Protein AF-A0A6L4Z8N4-F1 (afdb_monomer_lite)

Structure (mmCIF, N/CA/C/O backbone):
data_AF-A0A6L4Z8N4-F1
#
_entry.id   AF-A0A6L4Z8N4-F1
#
loop_
_atom_site.group_PDB
_atom_site.id
_atom_site.type_symbol
_atom_site.label_atom_id
_atom_site.label_alt_id
_atom_site.label_comp_id
_atom_site.label_asym_id
_atom_site.label_entity_id
_atom_site.label_seq_id
_atom_site.pdbx_PDB_ins_code
_atom_site.Cartn_x
_atom_site.Cartn_y
_atom_site.Cartn_z
_atom_site.occupancy
_atom_site.B_iso_or_equiv
_atom_site.auth_seq_id
_atom_site.auth_comp_id
_atom_site.auth_asym_id
_atom_site.auth_atom_id
_atom_site.pdbx_PDB_model_num
ATOM 1 N N . MET A 1 1 ? 0.733 -1.984 33.297 1.00 64.38 1 MET A N 1
ATOM 2 C CA . MET A 1 1 ? -0.171 -2.340 32.177 1.00 64.38 1 MET A CA 1
ATOM 3 C C . MET A 1 1 ? 0.483 -1.870 30.884 1.00 64.38 1 MET A C 1
ATOM 5 O O . MET A 1 1 ? 0.820 -0.694 30.812 1.00 64.38 1 MET A O 1
ATOM 9 N N . ARG A 1 2 ? 0.741 -2.749 29.904 1.00 76.25 2 ARG A N 1
ATOM 10 C CA . ARG A 1 2 ? 1.230 -2.300 28.587 1.00 76.25 2 ARG A CA 1
ATOM 11 C C . ARG A 1 2 ? 0.058 -1.622 27.876 1.00 76.25 2 ARG A C 1
ATOM 13 O O . ARG A 1 2 ? -1.009 -2.218 27.798 1.00 76.25 2 ARG A O 1
ATOM 20 N N . LYS A 1 3 ? 0.227 -0.378 27.435 1.00 79.25 3 LYS A N 1
ATOM 21 C CA . LYS A 1 3 ? -0.778 0.369 26.669 1.00 79.25 3 LYS A CA 1
ATOM 22 C C . LYS A 1 3 ? -0.106 1.005 25.465 1.00 79.25 3 LYS A C 1
ATOM 24 O O . LYS A 1 3 ? 1.055 1.398 25.557 1.00 79.25 3 LYS A O 1
ATOM 29 N N . VAL A 1 4 ? -0.837 1.109 24.363 1.00 80.69 4 VAL A N 1
ATOM 30 C CA . VAL A 1 4 ? -0.406 1.905 23.211 1.00 80.69 4 VAL A CA 1
ATOM 31 C C . VAL A 1 4 ? -0.386 3.361 23.659 1.00 80.69 4 VAL A C 1
ATOM 33 O O . VAL A 1 4 ? -1.383 3.850 24.187 1.00 80.69 4 VAL A O 1
ATOM 36 N N . GLN A 1 5 ? 0.766 4.016 23.529 1.00 82.69 5 GLN A N 1
ATOM 37 C CA . GLN A 1 5 ? 0.922 5.421 23.913 1.00 82.69 5 GLN A CA 1
ATOM 38 C C . GLN A 1 5 ? 0.687 6.361 22.733 1.00 82.69 5 GLN A C 1
ATOM 40 O O . GLN A 1 5 ? 0.172 7.451 22.939 1.00 82.69 5 GLN A O 1
ATOM 45 N N . LYS A 1 6 ? 1.042 5.924 21.521 1.00 87.56 6 LYS A N 1
ATOM 46 C CA . LYS A 1 6 ? 1.031 6.741 20.312 1.00 87.56 6 LYS A CA 1
ATOM 47 C C . LYS A 1 6 ? 0.919 5.844 19.079 1.00 87.56 6 LYS A C 1
ATOM 49 O O . LYS A 1 6 ? 1.497 4.758 19.061 1.00 87.56 6 LYS A O 1
ATOM 54 N N . ILE A 1 7 ? 0.171 6.287 18.075 1.00 87.12 7 ILE A N 1
ATOM 55 C CA . ILE A 1 7 ? 0.211 5.764 16.707 1.00 87.12 7 ILE A CA 1
ATOM 56 C C . ILE A 1 7 ? 0.342 6.983 15.813 1.00 87.12 7 ILE A C 1
ATOM 58 O O . ILE A 1 7 ? -0.367 7.968 16.015 1.00 87.12 7 ILE A O 1
ATOM 62 N N . GLU A 1 8 ? 1.221 6.900 14.826 1.00 90.56 8 GLU A N 1
ATOM 63 C CA . GLU A 1 8 ? 1.432 7.969 13.862 1.00 90.56 8 GLU A CA 1
ATOM 64 C C . GLU A 1 8 ? 1.284 7.443 12.445 1.00 90.56 8 GLU A C 1
ATOM 66 O O . GLU A 1 8 ? 1.679 6.318 12.142 1.00 90.56 8 GLU A O 1
ATOM 71 N N . ILE A 1 9 ? 0.730 8.283 11.580 1.00 87.75 9 ILE A N 1
ATOM 72 C CA . ILE A 1 9 ? 0.718 8.081 10.135 1.00 87.75 9 ILE A CA 1
ATOM 73 C C . ILE A 1 9 ? 1.345 9.332 9.530 1.00 87.75 9 ILE A C 1
ATOM 75 O O . ILE A 1 9 ? 0.901 10.444 9.813 1.00 87.75 9 ILE A O 1
ATOM 79 N N . ASN A 1 10 ? 2.407 9.158 8.738 1.00 86.88 10 ASN A N 1
ATOM 80 C CA . ASN A 1 10 ? 3.180 10.251 8.133 1.00 86.88 10 ASN A CA 1
ATOM 81 C C . ASN A 1 10 ? 3.657 11.301 9.159 1.00 86.88 10 ASN A C 1
ATOM 83 O O . ASN A 1 10 ? 3.520 12.501 8.940 1.00 86.88 10 ASN A O 1
ATOM 87 N N . GLY A 1 11 ? 4.154 10.847 10.317 1.00 89.12 11 GLY A N 1
ATOM 88 C CA . GLY A 1 11 ? 4.643 11.724 11.393 1.00 89.12 11 GLY A CA 1
ATOM 89 C C . GLY A 1 11 ? 3.555 12.494 12.150 1.00 89.12 11 GLY A C 1
ATOM 90 O O . GLY A 1 11 ? 3.873 13.346 12.975 1.00 89.12 11 GLY A O 1
ATOM 91 N N . LYS A 1 12 ? 2.272 12.217 11.883 1.00 89.25 12 LYS A N 1
ATOM 92 C CA . LYS A 1 12 ? 1.142 12.819 12.591 1.00 89.25 12 LYS A CA 1
ATOM 93 C C . LYS A 1 12 ? 0.471 11.796 13.492 1.00 89.25 12 LYS A C 1
ATOM 95 O O . LYS A 1 12 ? 0.022 10.749 13.024 1.00 89.25 12 LYS A O 1
ATOM 100 N N . GLU A 1 13 ? 0.353 12.131 14.771 1.00 92.00 13 GLU A N 1
ATOM 101 C CA . GLU A 1 13 ? -0.388 11.325 15.737 1.00 92.00 13 GLU A CA 1
ATOM 102 C C . GLU A 1 13 ? -1.871 11.222 15.364 1.00 92.00 13 GLU A C 1
ATOM 104 O O . GLU A 1 13 ? -2.513 12.210 14.991 1.00 92.00 13 GLU A O 1
ATOM 109 N N . ILE A 1 14 ? -2.412 10.007 15.460 1.00 90.38 14 ILE A N 1
ATOM 110 C CA . ILE A 1 14 ? -3.821 9.727 15.184 1.00 90.38 14 ILE A CA 1
ATOM 111 C C . ILE A 1 14 ? -4.621 9.586 16.479 1.00 90.38 14 ILE A C 1
ATOM 113 O O . ILE A 1 14 ? -4.128 9.132 17.511 1.00 90.38 14 ILE A O 1
ATOM 117 N N . SER A 1 15 ? -5.901 9.939 16.410 1.00 87.62 15 SER A N 1
ATOM 118 C CA . SER A 1 15 ? -6.827 9.802 17.531 1.00 87.62 15 SER A CA 1
ATOM 119 C C . SER A 1 15 ? -7.238 8.344 17.750 1.00 87.62 15 SER A C 1
ATOM 121 O O . SER A 1 15 ? -7.610 7.630 16.820 1.00 87.62 15 SER A O 1
ATOM 123 N N . PHE A 1 16 ? -7.269 7.922 19.014 1.00 82.25 16 PHE A N 1
ATOM 124 C CA . PHE A 1 16 ? -7.805 6.620 19.440 1.00 82.25 16 PHE A CA 1
ATOM 125 C C . PHE A 1 16 ? -9.275 6.678 19.869 1.00 82.25 16 PHE A C 1
ATOM 127 O O . PHE A 1 16 ? -9.847 5.681 20.323 1.00 82.25 16 PHE A O 1
ATOM 134 N N . SER A 1 17 ? -9.888 7.861 19.811 1.00 85.75 17 SER A N 1
ATOM 135 C CA . SER A 1 17 ? -11.255 8.053 20.275 1.00 85.75 17 SER A CA 1
ATOM 136 C C . SER A 1 17 ? -12.227 7.246 19.420 1.00 85.75 17 SER A C 1
ATOM 138 O O . SER A 1 17 ? -12.275 7.398 18.206 1.00 85.75 17 SER A O 1
ATOM 140 N N . LYS A 1 18 ? -13.107 6.458 20.048 1.00 83.75 18 LYS A N 1
ATOM 141 C CA . LYS A 1 18 ? -14.187 5.736 19.340 1.00 83.75 18 LYS A CA 1
ATOM 142 C C . LYS A 1 18 ? -15.178 6.669 18.618 1.00 83.75 18 LYS A C 1
ATOM 144 O O . LYS A 1 18 ? -15.964 6.204 17.782 1.00 83.75 18 LYS A O 1
ATOM 149 N N . LYS A 1 19 ? -15.188 7.955 18.996 1.00 90.56 19 LYS A N 1
ATOM 150 C CA . LYS A 1 19 ? -15.994 9.006 18.360 1.00 90.56 19 LYS A CA 1
ATOM 151 C C . LYS A 1 19 ? -15.367 9.498 17.058 1.00 90.56 19 LYS A C 1
ATOM 153 O O . LYS A 1 19 ? -16.102 10.000 16.218 1.00 90.56 19 LYS A O 1
ATOM 158 N N . ASP A 1 20 ? -14.058 9.330 16.890 1.00 90.19 20 ASP A N 1
ATOM 159 C CA . ASP A 1 20 ? -13.386 9.658 15.642 1.00 90.19 20 ASP A CA 1
ATOM 160 C C . ASP A 1 20 ? -13.786 8.644 14.561 1.00 90.19 20 ASP A C 1
ATOM 162 O O . ASP A 1 20 ? -13.775 7.428 14.783 1.00 90.19 20 ASP A O 1
ATOM 166 N N . LYS A 1 21 ? -14.225 9.161 13.413 1.00 89.25 21 LYS A N 1
ATOM 167 C CA . LYS A 1 21 ? -14.656 8.379 12.247 1.00 89.25 21 LYS A CA 1
ATOM 168 C C . LYS A 1 21 ? -13.708 8.531 11.063 1.00 89.25 21 LYS A C 1
ATOM 170 O O . LYS A 1 21 ? -14.001 7.978 10.008 1.00 89.25 21 LYS A O 1
ATOM 175 N N . THR A 1 22 ? -12.596 9.241 11.240 1.00 91.50 22 THR A N 1
ATOM 176 C CA . THR A 1 22 ? -11.577 9.429 10.211 1.00 91.50 22 THR A CA 1
ATOM 177 C C . THR A 1 22 ? -11.090 8.073 9.710 1.00 91.50 22 THR A C 1
ATOM 179 O O . THR A 1 22 ? -10.714 7.197 10.494 1.00 91.50 22 THR A O 1
ATOM 182 N N . LEU A 1 23 ? -11.124 7.896 8.392 1.00 91.62 23 LEU A N 1
ATOM 183 C CA . LEU A 1 23 ? -10.523 6.756 7.715 1.00 91.62 23 LEU A CA 1
ATOM 184 C C . LEU A 1 23 ? -9.147 7.172 7.201 1.00 91.62 23 LEU A C 1
ATOM 186 O O . LEU A 1 23 ? -8.974 8.278 6.693 1.00 91.62 23 LEU A O 1
ATOM 190 N N . TYR A 1 24 ? -8.178 6.274 7.335 1.00 90.44 24 TYR A N 1
ATOM 191 C CA . TYR A 1 24 ? -6.830 6.463 6.817 1.00 90.44 24 TYR A CA 1
ATOM 192 C C . TYR A 1 24 ? -6.628 5.498 5.656 1.00 90.44 24 TYR A C 1
ATOM 194 O O . TYR A 1 24 ? -6.796 4.290 5.829 1.00 90.44 24 TYR A O 1
ATOM 202 N N . SER A 1 25 ? -6.295 6.037 4.484 1.00 89.75 25 SER A N 1
ATOM 203 C CA . SER A 1 25 ? -5.969 5.220 3.318 1.00 89.75 25 SER A CA 1
ATOM 204 C C . SER A 1 25 ? -4.580 4.613 3.488 1.00 89.75 25 SER A C 1
ATOM 206 O O . SER A 1 25 ? -3.638 5.299 3.888 1.00 89.75 25 SER A O 1
ATOM 208 N N . VAL A 1 26 ? -4.467 3.320 3.200 1.00 87.12 26 VAL A N 1
ATOM 209 C CA . VAL A 1 26 ? -3.214 2.572 3.246 1.00 87.12 26 VAL A CA 1
ATOM 210 C C . VAL A 1 26 ? -3.104 1.796 1.946 1.00 87.12 26 VAL A C 1
ATOM 212 O O . VAL A 1 26 ? -4.005 1.035 1.603 1.00 87.12 26 VAL A O 1
ATOM 215 N N . ALA A 1 27 ? -1.987 1.972 1.248 1.00 88.25 27 ALA A N 1
ATOM 216 C CA . ALA A 1 27 ? -1.604 1.139 0.121 1.00 88.25 27 ALA A CA 1
ATOM 217 C C . ALA A 1 27 ? -0.403 0.292 0.542 1.00 88.25 27 ALA A C 1
ATOM 219 O O . ALA A 1 27 ? 0.581 0.807 1.072 1.00 88.25 27 ALA A O 1
ATOM 220 N N . ALA A 1 28 ? -0.503 -1.013 0.337 1.00 87.81 28 ALA A N 1
ATOM 221 C CA . ALA A 1 28 ? 0.567 -1.963 0.587 1.00 87.81 28 ALA A CA 1
ATOM 222 C C . ALA A 1 28 ? 0.368 -3.173 -0.324 1.00 87.81 28 ALA A C 1
ATOM 224 O O . ALA A 1 28 ? -0.723 -3.380 -0.863 1.00 87.81 28 ALA A O 1
ATOM 225 N N . ASN A 1 29 ? 1.402 -3.999 -0.475 1.00 89.12 29 ASN A N 1
ATOM 226 C CA . ASN A 1 29 ? 1.231 -5.255 -1.186 1.00 89.12 29 ASN A CA 1
ATOM 227 C C . ASN A 1 29 ? 0.236 -6.173 -0.457 1.00 89.12 29 ASN A C 1
ATOM 229 O O . ASN A 1 29 ? 0.064 -6.117 0.767 1.00 89.12 29 ASN A O 1
ATOM 233 N N . ILE A 1 30 ? -0.429 -7.039 -1.223 1.00 87.19 30 ILE A N 1
ATOM 234 C CA . ILE A 1 30 ? -1.502 -7.891 -0.697 1.00 87.19 30 ILE A CA 1
ATOM 235 C C . ILE A 1 30 ? -1.016 -8.823 0.421 1.00 87.19 30 ILE A C 1
ATOM 237 O O . ILE A 1 30 ? -1.763 -9.130 1.352 1.00 87.19 30 ILE A O 1
ATOM 241 N N . TYR A 1 31 ? 0.262 -9.215 0.374 1.00 87.38 31 TYR A N 1
ATOM 242 C CA . TYR A 1 31 ? 0.894 -9.995 1.429 1.00 87.38 31 TYR A CA 1
ATOM 243 C C . TYR A 1 31 ? 0.868 -9.234 2.756 1.00 87.38 31 TYR A C 1
ATOM 245 O O . TYR A 1 31 ? 0.339 -9.764 3.726 1.00 87.38 31 TYR A O 1
ATOM 253 N N . LEU A 1 32 ? 1.343 -7.987 2.809 1.00 88.19 32 LEU A N 1
ATOM 254 C CA . LEU A 1 32 ? 1.351 -7.154 4.015 1.00 88.19 32 LEU A CA 1
ATOM 255 C C . LEU A 1 32 ? -0.064 -6.850 4.515 1.00 88.19 32 LEU A C 1
ATOM 257 O O . LEU A 1 32 ? -0.319 -6.957 5.716 1.00 88.19 32 LEU A O 1
ATOM 261 N N . VAL A 1 33 ? -1.000 -6.546 3.609 1.00 85.62 33 VAL A N 1
ATOM 262 C CA . VAL A 1 33 ? -2.408 -6.303 3.970 1.00 85.62 33 VAL A CA 1
ATOM 263 C C . VAL A 1 33 ? -3.025 -7.534 4.645 1.00 85.62 33 VAL A C 1
ATOM 265 O O . VAL A 1 33 ? -3.738 -7.396 5.638 1.00 85.62 33 VAL A O 1
ATOM 268 N N . SER A 1 34 ? -2.668 -8.751 4.215 1.00 82.44 34 SER A N 1
ATOM 269 C CA . SER A 1 34 ? -3.146 -9.992 4.848 1.00 82.44 34 SER A CA 1
ATOM 270 C C . SER A 1 34 ? -2.735 -10.144 6.325 1.00 82.44 34 SER A C 1
ATOM 272 O O . SER A 1 34 ? -3.393 -10.852 7.091 1.00 82.44 34 SER A O 1
ATOM 274 N N . PHE A 1 35 ? -1.685 -9.445 6.778 1.00 86.38 35 PHE A N 1
ATOM 275 C CA . PHE A 1 35 ? -1.287 -9.436 8.190 1.00 86.38 35 PHE A CA 1
ATOM 276 C C . PHE A 1 35 ? -2.082 -8.449 9.042 1.00 86.38 35 PHE A C 1
ATOM 278 O O . PHE A 1 35 ? -1.991 -8.535 10.270 1.00 86.38 35 PHE A O 1
ATOM 285 N N . MET A 1 36 ? -2.877 -7.546 8.456 1.00 86.50 36 MET A N 1
ATOM 286 C CA . MET A 1 36 ? -3.634 -6.550 9.225 1.00 86.50 36 MET A CA 1
ATO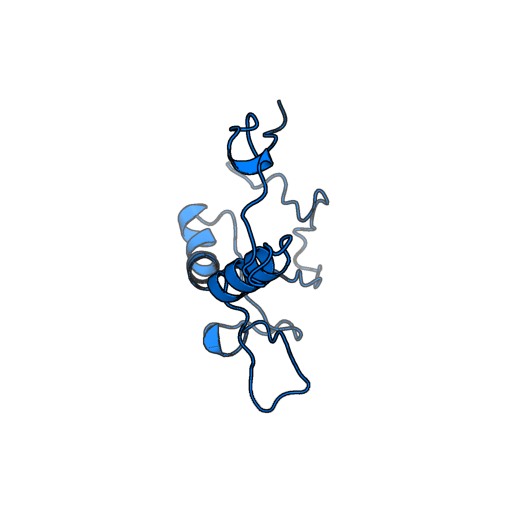M 287 C C . MET A 1 36 ? -4.570 -7.210 10.244 1.00 86.50 36 MET A C 1
ATOM 289 O O . MET A 1 36 ? -4.601 -6.806 11.408 1.00 86.50 36 MET A O 1
ATOM 293 N N . ASP A 1 37 ? -5.221 -8.311 9.866 1.00 79.06 37 ASP A N 1
ATOM 294 C CA . ASP A 1 37 ? -6.089 -9.081 10.765 1.00 79.06 37 ASP A CA 1
ATOM 295 C C . ASP A 1 37 ? -5.316 -9.738 11.921 1.00 79.06 37 ASP A C 1
ATOM 297 O O . ASP A 1 37 ? -5.845 -9.967 13.015 1.00 79.06 37 ASP A O 1
ATOM 301 N N . ARG A 1 38 ? -4.019 -10.001 11.722 1.00 86.38 38 ARG A N 1
ATOM 302 C CA . ARG A 1 38 ? -3.135 -10.596 12.732 1.00 86.38 38 ARG A CA 1
ATOM 303 C C . ARG A 1 38 ? -2.597 -9.573 13.727 1.00 86.38 38 ARG A C 1
ATOM 305 O O . ARG A 1 38 ? -2.157 -9.993 14.800 1.00 86.38 38 ARG A O 1
ATOM 312 N N . ILE A 1 39 ? -2.670 -8.267 13.444 1.00 88.31 39 ILE A N 1
ATOM 313 C CA . ILE A 1 39 ? -2.149 -7.202 14.325 1.00 88.31 39 ILE A CA 1
ATOM 314 C C . ILE A 1 39 ? -2.724 -7.326 15.735 1.00 88.31 39 ILE A C 1
ATOM 316 O O . ILE A 1 39 ? -1.992 -7.210 16.718 1.00 88.31 39 ILE A O 1
ATOM 320 N N . LYS A 1 40 ? -4.016 -7.646 15.865 1.00 88.56 40 LYS A N 1
ATOM 321 C CA . LYS A 1 40 ? -4.639 -7.844 17.180 1.00 88.56 40 LYS A CA 1
ATOM 322 C C . LYS A 1 40 ? -3.985 -8.969 17.968 1.00 88.56 40 LYS A C 1
ATOM 324 O O . LYS A 1 40 ? -3.734 -8.812 19.158 1.00 88.56 40 LYS A O 1
ATOM 329 N N . LYS A 1 41 ? -3.692 -10.095 17.320 1.00 88.44 41 LYS A N 1
ATOM 330 C CA . LYS A 1 41 ? -3.043 -11.235 17.974 1.00 88.44 41 LYS A CA 1
ATOM 331 C C . LYS A 1 41 ? -1.592 -10.908 18.332 1.00 88.44 41 LYS A C 1
ATOM 333 O O . LYS A 1 41 ? -1.189 -11.139 19.465 1.00 88.44 41 LYS A O 1
ATOM 338 N N . LEU A 1 42 ? -0.838 -10.338 17.391 1.00 87.81 42 LEU A N 1
ATOM 339 C CA . LEU A 1 42 ? 0.578 -9.992 17.570 1.00 87.81 42 LEU A CA 1
ATOM 340 C C . LEU A 1 42 ? 0.791 -8.916 18.642 1.00 87.81 42 LEU A C 1
ATOM 342 O O . LEU A 1 42 ? 1.776 -8.952 19.370 1.00 87.81 42 LEU A O 1
ATOM 346 N N . SER A 1 43 ? -0.161 -7.994 18.781 1.00 88.12 43 SER A N 1
ATOM 347 C CA . SER A 1 43 ? -0.150 -6.959 19.817 1.00 88.12 43 SER A CA 1
ATOM 348 C C . SER A 1 43 ? -0.760 -7.411 21.149 1.00 88.12 43 SER A C 1
ATOM 350 O O . SER A 1 43 ? -0.963 -6.574 22.022 1.00 88.12 43 SER A O 1
ATOM 352 N N . TYR A 1 44 ? -1.089 -8.697 21.331 1.00 88.62 44 TYR A N 1
ATOM 353 C CA . TYR A 1 44 ? -1.770 -9.210 22.532 1.00 88.62 44 TYR A CA 1
ATOM 354 C C . TYR A 1 44 ? -3.075 -8.463 22.866 1.00 88.62 44 TYR A C 1
ATOM 356 O O . TYR A 1 44 ? -3.416 -8.237 24.025 1.00 88.62 44 TYR A O 1
ATOM 364 N N . GLY A 1 45 ? -3.814 -8.052 21.836 1.00 87.06 45 GLY A N 1
ATOM 365 C CA . GLY A 1 45 ? -5.080 -7.333 21.957 1.00 87.06 45 GLY A CA 1
ATOM 366 C C . GLY A 1 45 ? -4.949 -5.824 22.162 1.00 87.06 45 GLY A C 1
ATOM 367 O O . GLY A 1 45 ? -5.978 -5.156 22.240 1.00 87.06 45 GLY A O 1
ATOM 368 N N . LEU A 1 46 ? -3.730 -5.277 22.214 1.00 85.25 46 LEU A N 1
ATOM 369 C CA . LEU A 1 46 ? -3.498 -3.845 22.426 1.00 85.25 46 LEU A CA 1
ATOM 370 C C . LEU A 1 46 ? -3.929 -2.984 21.234 1.00 85.25 46 LEU A C 1
ATOM 372 O O . LEU A 1 46 ? -4.336 -1.841 21.424 1.00 85.25 46 LEU A O 1
ATOM 376 N N . LEU A 1 47 ? -3.857 -3.528 20.018 1.00 86.25 47 LEU A N 1
ATOM 377 C CA . LEU A 1 47 ? -4.234 -2.840 18.788 1.00 86.25 47 LEU A CA 1
ATOM 378 C C . LEU A 1 47 ? -5.300 -3.628 18.041 1.00 86.25 47 LEU A C 1
ATOM 380 O O . LEU A 1 47 ? -5.133 -4.810 17.761 1.00 86.25 47 LEU A O 1
ATOM 384 N N . LYS A 1 48 ? -6.395 -2.964 17.671 1.00 86.75 48 LYS A N 1
ATOM 385 C CA . LYS A 1 48 ? -7.400 -3.523 16.766 1.00 86.75 48 LYS A CA 1
ATOM 386 C C . LYS A 1 48 ? -7.434 -2.679 15.502 1.00 86.75 48 LYS A C 1
ATOM 388 O O . LYS A 1 48 ? -7.977 -1.580 15.514 1.00 86.75 48 LYS A O 1
ATOM 393 N N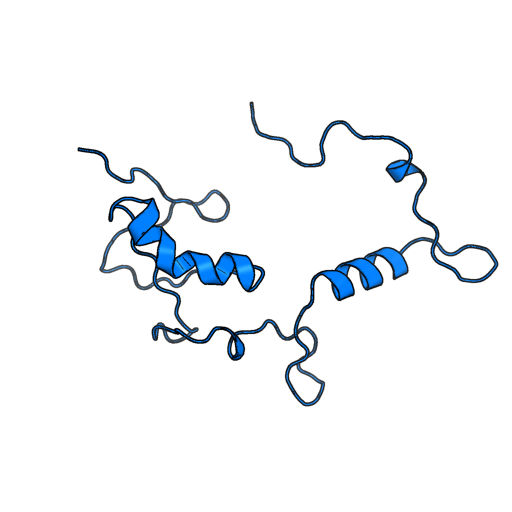 . VAL A 1 49 ? -6.893 -3.230 14.426 1.00 88.12 49 VAL A N 1
ATOM 394 C CA . VAL A 1 49 ? -6.988 -2.662 13.082 1.00 88.12 49 VAL A CA 1
ATOM 395 C C . VAL A 1 49 ? -8.083 -3.420 12.342 1.00 88.12 49 VAL A C 1
ATOM 397 O O . VAL A 1 49 ? -8.171 -4.639 12.461 1.00 88.12 49 VAL A O 1
ATOM 400 N N . VAL A 1 50 ? -8.969 -2.696 11.664 1.00 89.62 50 VAL A N 1
ATOM 401 C CA . VAL A 1 50 ? -10.050 -3.278 10.860 1.00 89.62 50 VAL A CA 1
ATOM 402 C C . VAL A 1 50 ? -9.972 -2.633 9.483 1.00 89.62 50 VAL A C 1
ATOM 404 O O . VAL A 1 50 ? -10.238 -1.430 9.403 1.00 89.62 50 VAL A O 1
ATOM 407 N N . PRO A 1 51 ? -9.607 -3.385 8.433 1.00 89.56 51 PRO A N 1
ATOM 408 C CA . PRO A 1 51 ? -9.662 -2.895 7.063 1.00 89.56 51 PRO A CA 1
ATOM 409 C C . PRO A 1 51 ? -11.090 -2.491 6.700 1.00 89.56 51 PRO A C 1
ATOM 411 O O . PRO A 1 51 ? -12.047 -3.184 7.059 1.00 89.56 51 PRO A O 1
ATOM 414 N N . LYS A 1 52 ? -11.240 -1.357 6.017 1.00 91.62 52 LYS A N 1
ATOM 415 C CA . LYS A 1 52 ? -12.536 -0.801 5.624 1.00 91.62 52 LYS A CA 1
ATOM 416 C C . LYS A 1 52 ? -12.472 -0.214 4.222 1.00 91.62 52 LYS A C 1
ATOM 418 O O . LYS A 1 52 ? -11.406 0.222 3.801 1.00 91.62 52 LYS A O 1
ATOM 423 N N . ASP A 1 53 ? -13.619 -0.174 3.556 1.00 91.62 53 ASP A N 1
ATOM 424 C CA . ASP A 1 53 ? -13.805 0.606 2.336 1.00 91.62 53 ASP A CA 1
ATOM 425 C C . ASP A 1 53 ? -13.939 2.112 2.634 1.00 91.62 53 ASP A C 1
ATOM 427 O O . ASP A 1 53 ? -13.969 2.548 3.791 1.00 91.62 53 ASP A O 1
ATOM 431 N N . GLU A 1 54 ? -14.049 2.911 1.575 1.00 90.50 54 GLU A N 1
ATOM 432 C CA . GLU A 1 54 ? -14.265 4.366 1.621 1.00 90.50 54 GLU A CA 1
ATOM 433 C C . GLU A 1 54 ? -15.532 4.791 2.384 1.00 90.50 54 GLU A C 1
ATOM 435 O O . GLU A 1 54 ? -15.595 5.893 2.925 1.00 90.50 54 GLU A O 1
ATOM 440 N N . ASN A 1 55 ? -16.520 3.899 2.497 1.00 92.75 55 ASN A N 1
ATOM 441 C CA . ASN A 1 55 ? -17.762 4.116 3.238 1.00 92.75 55 ASN A CA 1
ATOM 442 C C . ASN A 1 55 ? -17.651 3.661 4.707 1.00 92.75 55 ASN A C 1
ATOM 444 O O . ASN A 1 55 ? -18.623 3.711 5.465 1.00 92.75 55 ASN A O 1
ATOM 448 N N . GLY A 1 56 ? -16.474 3.191 5.129 1.00 92.19 56 GLY A N 1
ATOM 449 C CA . GLY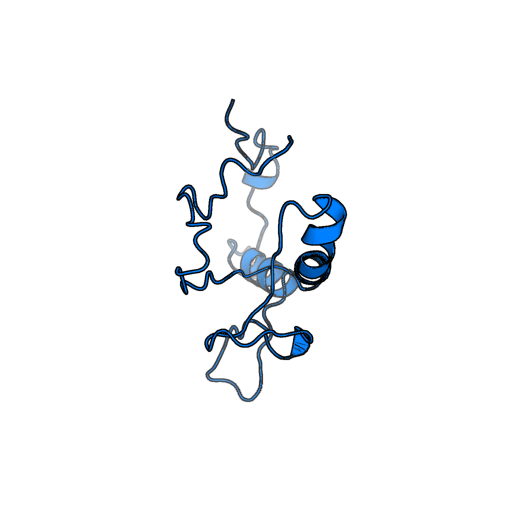 A 1 56 ? -16.201 2.714 6.478 1.00 92.19 56 GLY A CA 1
ATOM 450 C C . GLY A 1 56 ? -16.741 1.314 6.777 1.00 92.19 56 GLY A C 1
ATOM 451 O O . GLY A 1 56 ? -16.740 0.909 7.951 1.00 92.19 56 GLY A O 1
ATOM 452 N N . LYS A 1 57 ? -17.191 0.567 5.762 1.00 93.38 57 LYS A N 1
ATOM 453 C CA . LYS A 1 57 ? -17.664 -0.812 5.912 1.00 93.38 57 LYS A CA 1
ATOM 454 C C . LYS A 1 57 ? -16.465 -1.758 5.980 1.00 93.38 57 LYS A C 1
ATOM 456 O O . LYS A 1 57 ? -15.554 -1.623 5.170 1.00 93.38 57 LYS A O 1
ATOM 461 N N . PRO A 1 58 ? -16.425 -2.702 6.937 1.00 92.19 58 PRO A N 1
ATOM 462 C CA . PRO A 1 58 ? -15.343 -3.676 7.015 1.00 92.19 58 PRO A CA 1
ATOM 463 C C . PRO A 1 58 ? -15.220 -4.515 5.742 1.00 92.19 58 PRO A C 1
ATOM 465 O O . PRO A 1 58 ? -16.232 -4.966 5.207 1.00 92.19 58 PRO A O 1
ATOM 468 N N . VAL A 1 59 ? -13.986 -4.769 5.311 1.00 89.88 59 VAL A N 1
ATOM 469 C CA . VAL A 1 59 ? -13.682 -5.588 4.128 1.00 89.88 59 VAL A CA 1
ATOM 470 C C . VAL A 1 59 ? -12.817 -6.778 4.529 1.00 89.88 59 VAL A C 1
ATOM 472 O O . VAL A 1 59 ? -11.923 -6.644 5.360 1.00 89.88 59 VAL A O 1
ATOM 475 N N . ALA A 1 60 ? -13.107 -7.950 3.960 1.00 83.00 60 AL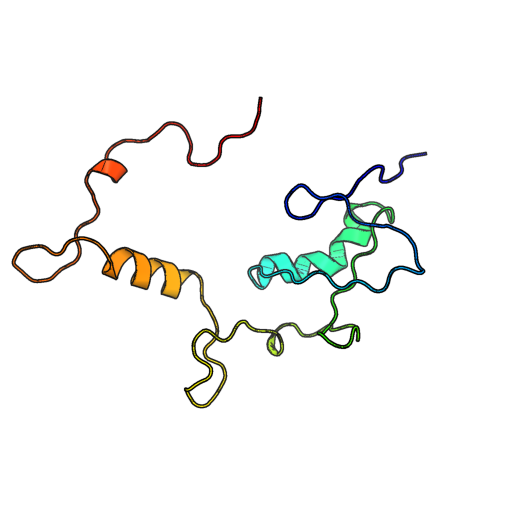A A N 1
ATOM 476 C CA . ALA A 1 60 ? -12.371 -9.192 4.230 1.00 83.00 60 ALA A CA 1
ATOM 477 C C . ALA A 1 60 ? -11.664 -9.755 2.986 1.00 83.00 60 ALA A C 1
ATOM 479 O O . ALA A 1 60 ? -10.696 -10.498 3.109 1.00 83.00 60 ALA A O 1
ATOM 480 N N . ASN A 1 61 ? -12.145 -9.412 1.787 1.00 86.56 61 ASN A N 1
ATOM 481 C CA . ASN A 1 61 ? -11.540 -9.831 0.528 1.00 86.56 61 ASN A CA 1
ATOM 482 C C . ASN A 1 61 ? -10.876 -8.629 -0.148 1.00 86.56 61 ASN A C 1
ATOM 484 O O . ASN A 1 61 ? -11.560 -7.772 -0.703 1.00 86.56 61 ASN A O 1
ATOM 488 N N . PHE A 1 62 ? -9.547 -8.585 -0.113 1.00 86.44 62 PHE A N 1
ATOM 489 C CA . PHE A 1 62 ? -8.762 -7.481 -0.669 1.00 86.44 62 PHE A CA 1
ATOM 490 C C . PHE A 1 62 ? -8.662 -7.505 -2.200 1.00 86.44 62 PHE A C 1
ATOM 492 O O . PHE A 1 62 ? -8.306 -6.490 -2.786 1.00 86.44 62 PHE A O 1
ATOM 499 N N . ASN A 1 63 ? -9.035 -8.606 -2.866 1.00 83.50 63 ASN A N 1
ATOM 500 C CA . ASN A 1 63 ? -8.955 -8.720 -4.330 1.00 83.50 63 ASN A CA 1
ATOM 501 C C . ASN A 1 63 ? -9.890 -7.746 -5.071 1.00 83.50 63 ASN A C 1
ATOM 503 O O . ASN A 1 63 ? -9.728 -7.539 -6.266 1.00 83.50 63 ASN A O 1
ATOM 507 N N . HIS A 1 64 ? -10.863 -7.149 -4.378 1.00 86.44 64 HIS A N 1
ATOM 508 C CA . HIS A 1 64 ? -11.737 -6.106 -4.928 1.00 86.44 64 HIS A CA 1
ATOM 509 C C . HIS A 1 64 ? -11.311 -4.684 -4.526 1.00 86.44 64 HIS A C 1
ATOM 511 O O . HIS A 1 64 ? -11.979 -3.720 -4.883 1.00 86.44 64 HIS A O 1
ATOM 517 N N . HIS A 1 65 ? -10.213 -4.548 -3.780 1.00 88.88 65 HIS A N 1
ATOM 518 C CA . HIS A 1 65 ? -9.673 -3.278 -3.289 1.00 88.88 65 HIS A CA 1
ATOM 519 C C . HIS A 1 65 ? -8.240 -3.086 -3.798 1.00 88.88 65 HIS A C 1
ATOM 521 O O . HIS A 1 65 ? -7.311 -2.834 -3.031 1.00 88.88 65 HIS A O 1
ATOM 527 N N . LEU A 1 66 ? -8.069 -3.274 -5.105 1.00 90.62 66 LEU A N 1
ATOM 528 C CA . LEU A 1 66 ? -6.797 -3.124 -5.802 1.00 90.62 66 LEU A CA 1
ATOM 529 C C . LEU A 1 66 ? -6.616 -1.675 -6.261 1.00 90.62 66 LEU A C 1
ATOM 531 O O . LEU A 1 66 ? -7.585 -0.989 -6.578 1.00 90.62 66 LEU A O 1
ATOM 535 N N . VAL A 1 67 ? -5.365 -1.217 -6.316 1.00 90.88 67 VAL A N 1
ATOM 536 C CA . VAL A 1 67 ? -5.035 0.085 -6.904 1.00 90.88 67 VAL A CA 1
ATOM 537 C C . VAL A 1 67 ? -5.111 -0.041 -8.421 1.00 90.88 67 VAL A C 1
ATOM 539 O O . VAL A 1 67 ? -4.388 -0.853 -8.999 1.00 90.88 67 VAL A O 1
ATOM 542 N N . ASP A 1 68 ? -5.964 0.766 -9.044 1.00 92.25 68 ASP A N 1
ATOM 543 C CA . ASP A 1 68 ? -6.056 0.886 -10.496 1.00 92.25 68 ASP A CA 1
ATOM 544 C C . ASP A 1 68 ? -5.129 2.004 -10.989 1.00 92.25 68 ASP A C 1
ATOM 546 O O . ASP A 1 68 ? -5.288 3.168 -10.614 1.00 92.25 68 ASP A O 1
ATOM 550 N N . ILE A 1 69 ? -4.133 1.653 -11.805 1.00 91.69 69 ILE A N 1
ATOM 551 C CA . ILE A 1 69 ? -3.158 2.614 -12.341 1.00 91.69 69 ILE A CA 1
ATOM 552 C C . ILE A 1 69 ? -3.640 3.312 -13.613 1.00 91.69 69 ILE A C 1
ATOM 554 O O . ILE A 1 69 ? -2.979 4.241 -14.077 1.00 91.69 69 ILE A O 1
ATOM 558 N N . ASN A 1 70 ? -4.744 2.860 -14.215 1.00 92.38 70 ASN A N 1
ATOM 559 C CA . ASN A 1 70 ? -5.298 3.479 -15.410 1.00 92.38 70 ASN A CA 1
ATOM 560 C C . ASN A 1 70 ? -6.807 3.221 -15.521 1.00 92.38 70 ASN A C 1
ATOM 562 O O . ASN A 1 70 ? -7.248 2.304 -16.213 1.00 92.38 70 ASN A O 1
ATOM 566 N N . ALA A 1 71 ? -7.572 4.124 -14.911 1.00 91.12 71 ALA A N 1
ATOM 567 C CA . ALA A 1 71 ? -9.031 4.110 -14.914 1.00 91.12 71 ALA A CA 1
ATOM 568 C C . ALA A 1 71 ? -9.680 4.392 -16.288 1.00 91.12 71 ALA A C 1
ATOM 570 O O . ALA A 1 71 ? -10.892 4.245 -16.419 1.00 91.12 71 ALA A O 1
ATOM 571 N N . GLU A 1 72 ? -8.921 4.815 -17.308 1.00 95.81 72 GLU A N 1
ATOM 572 C CA . GLU A 1 72 ? -9.455 5.023 -18.665 1.00 95.81 72 GLU A CA 1
ATOM 573 C C . GLU A 1 72 ? -9.566 3.710 -19.455 1.00 95.81 72 GLU A C 1
ATOM 575 O O . GLU A 1 72 ? -10.254 3.653 -20.476 1.00 95.81 72 GLU A O 1
ATOM 580 N N . LYS A 1 73 ? -8.885 2.646 -19.010 1.00 95.31 73 LYS A N 1
ATOM 581 C CA . LYS A 1 73 ? -8.954 1.321 -19.632 1.00 95.31 73 LYS A CA 1
ATOM 582 C C . LYS A 1 73 ? -10.082 0.493 -19.032 1.00 95.31 73 LYS A C 1
ATOM 584 O O . LYS A 1 73 ? -10.400 0.596 -17.854 1.00 95.31 73 LYS A O 1
ATOM 589 N N . GLU A 1 74 ? -10.663 -0.375 -19.855 1.00 95.31 74 GLU A N 1
ATOM 590 C CA . GLU A 1 74 ? -11.683 -1.310 -19.392 1.00 95.31 74 GLU A CA 1
ATOM 591 C C . GLU A 1 74 ? -11.088 -2.331 -18.406 1.00 95.31 74 GLU A C 1
ATOM 593 O O . GLU A 1 74 ? -10.066 -2.967 -18.680 1.00 95.31 74 GLU A O 1
ATOM 598 N N . GLY A 1 75 ? -11.759 -2.502 -17.264 1.00 92.06 75 GLY A N 1
ATOM 599 C CA . GLY A 1 75 ? -11.330 -3.390 -16.185 1.00 92.06 75 GLY A CA 1
ATOM 600 C C . GLY A 1 75 ? -10.205 -2.810 -15.319 1.00 92.06 75 GLY A C 1
ATOM 601 O O . GLY A 1 75 ? -9.533 -1.854 -15.691 1.00 92.06 75 GLY A O 1
ATOM 602 N N . VAL A 1 76 ? -9.989 -3.419 -14.149 1.00 92.25 76 VAL A N 1
ATOM 603 C CA . VAL A 1 76 ? -8.994 -2.946 -13.174 1.00 92.25 76 VAL A CA 1
ATOM 604 C C . VAL A 1 76 ? -7.578 -3.175 -13.696 1.00 92.25 76 VAL A C 1
ATOM 606 O O . VAL A 1 76 ? -7.157 -4.321 -13.881 1.00 92.25 76 VAL A O 1
ATOM 609 N N . GLN A 1 77 ? -6.812 -2.098 -13.861 1.00 93.88 77 GLN A N 1
ATOM 610 C CA . GLN A 1 77 ? -5.389 -2.179 -14.183 1.00 93.88 77 GLN A CA 1
ATOM 611 C C . GLN A 1 77 ? -4.591 -2.248 -12.880 1.00 93.88 77 GLN A C 1
ATOM 613 O O . GLN A 1 77 ? -4.088 -1.248 -12.374 1.00 93.88 77 GLN A O 1
ATOM 618 N N . GLU A 1 78 ? -4.522 -3.444 -12.295 1.00 92.25 78 GLU A N 1
ATOM 619 C CA . GLU A 1 78 ? -3.880 -3.654 -10.995 1.00 92.25 78 GLU A CA 1
ATOM 620 C C . GLU A 1 78 ? -2.424 -3.153 -10.979 1.00 92.25 78 GLU A C 1
ATOM 622 O O . GLU A 1 78 ? -1.582 -3.598 -11.765 1.00 92.25 78 GLU A O 1
ATOM 627 N N . ALA A 1 79 ? -2.109 -2.278 -10.021 1.00 91.06 79 ALA A N 1
ATOM 628 C CA . ALA A 1 79 ? -0.745 -1.867 -9.723 1.00 91.06 79 ALA A CA 1
ATOM 629 C C . ALA A 1 79 ? 0.090 -3.066 -9.246 1.00 91.06 79 ALA A C 1
ATOM 631 O O . ALA A 1 79 ? -0.153 -3.623 -8.175 1.00 91.06 79 ALA A O 1
ATOM 632 N N . LYS A 1 80 ? 1.119 -3.438 -10.012 1.00 91.38 80 LYS A N 1
ATOM 633 C CA . LYS A 1 80 ? 2.061 -4.503 -9.643 1.00 91.38 80 LYS A CA 1
ATOM 634 C C . LYS A 1 80 ? 3.453 -3.924 -9.426 1.00 91.38 80 LYS A C 1
ATOM 636 O O . LYS A 1 80 ? 3.961 -3.195 -10.274 1.00 91.38 80 LYS A O 1
ATOM 641 N N . GLU A 1 81 ? 4.098 -4.302 -8.324 1.00 90.69 81 GLU A N 1
ATOM 642 C CA . GLU A 1 81 ? 5.435 -3.803 -7.954 1.00 90.69 81 GLU A CA 1
ATOM 643 C C . GLU A 1 81 ? 6.472 -4.040 -9.063 1.00 90.69 81 GLU A C 1
ATOM 645 O O . GLU A 1 81 ? 7.246 -3.147 -9.401 1.00 90.69 81 GLU A O 1
ATOM 650 N N . TRP A 1 82 ? 6.445 -5.214 -9.703 1.00 91.12 82 TRP A N 1
ATOM 651 C CA . TRP A 1 82 ? 7.363 -5.526 -10.800 1.00 91.12 82 TRP A CA 1
ATOM 652 C C . TRP A 1 82 ? 7.100 -4.686 -12.057 1.00 91.12 82 TRP A C 1
ATOM 654 O O . TRP A 1 82 ? 8.047 -4.366 -12.767 1.00 91.12 82 TRP A O 1
ATOM 664 N N . VAL A 1 83 ? 5.850 -4.283 -12.325 1.00 91.25 83 VAL A N 1
ATOM 665 C CA . VAL A 1 83 ? 5.536 -3.367 -13.437 1.00 91.25 83 VAL A CA 1
ATOM 666 C C . VAL A 1 83 ? 6.146 -2.003 -13.151 1.00 91.25 83 VAL A C 1
ATOM 668 O O . VAL A 1 83 ? 6.822 -1.453 -14.013 1.00 91.25 83 VAL A O 1
ATOM 671 N N . ALA A 1 84 ? 5.981 -1.491 -11.928 1.00 90.00 84 ALA A N 1
ATOM 672 C CA . ALA A 1 84 ? 6.587 -0.226 -11.520 1.00 90.00 84 ALA A CA 1
ATOM 673 C C . ALA A 1 84 ? 8.120 -0.263 -11.644 1.00 90.00 84 ALA A C 1
ATOM 675 O O . ALA A 1 84 ? 8.711 0.680 -12.160 1.00 90.00 84 ALA A O 1
ATOM 676 N N . MET A 1 85 ? 8.757 -1.371 -11.250 1.00 91.88 85 MET A N 1
ATOM 677 C CA . MET A 1 85 ? 10.201 -1.564 -11.417 1.00 91.88 85 MET A CA 1
ATOM 678 C C . MET A 1 85 ? 10.622 -1.527 -12.894 1.00 91.88 85 MET A C 1
ATOM 680 O O . MET A 1 85 ? 11.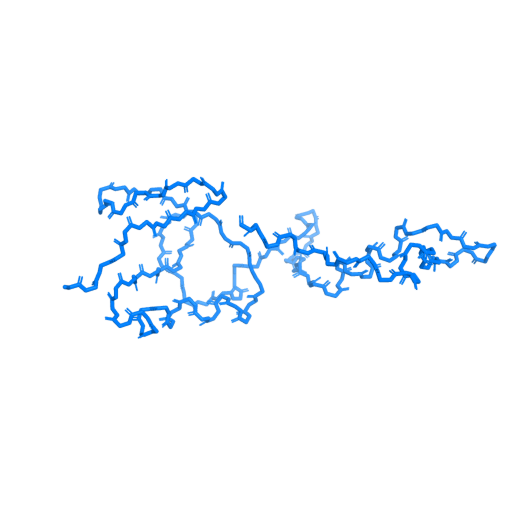594 -0.859 -13.239 1.00 91.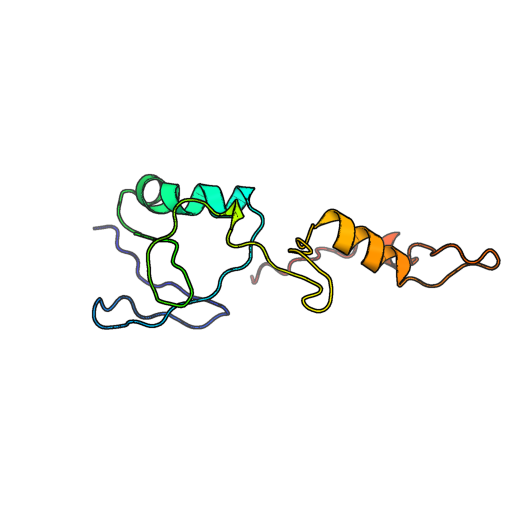88 85 MET A O 1
ATOM 684 N N . ILE A 1 86 ? 9.893 -2.214 -13.777 1.00 92.75 86 ILE A N 1
ATOM 685 C CA . ILE A 1 86 ? 10.192 -2.216 -15.214 1.00 92.75 86 ILE A CA 1
ATOM 686 C C . ILE A 1 86 ? 9.975 -0.830 -15.830 1.00 92.75 86 ILE A C 1
ATOM 688 O O . ILE A 1 86 ? 10.828 -0.370 -16.585 1.00 92.75 86 ILE A O 1
ATOM 692 N N . GLU A 1 87 ? 8.883 -0.137 -15.502 1.00 92.19 87 GLU A N 1
ATOM 693 C CA . GLU A 1 87 ? 8.638 1.232 -15.977 1.00 92.19 87 GLU A CA 1
ATOM 694 C C . GLU A 1 87 ? 9.696 2.218 -15.463 1.00 92.19 87 GLU A C 1
ATOM 696 O O . GLU A 1 87 ? 10.153 3.079 -16.213 1.00 92.19 87 GLU A O 1
ATOM 701 N N . TYR A 1 88 ? 10.164 2.043 -14.226 1.00 93.38 88 TYR A N 1
ATOM 702 C CA . TYR A 1 88 ? 11.273 2.818 -13.681 1.00 93.38 88 TYR A CA 1
ATOM 703 C C . TYR A 1 88 ? 12.569 2.584 -14.464 1.00 93.38 88 TYR A C 1
ATOM 705 O O . TYR A 1 88 ? 13.174 3.545 -14.933 1.00 93.38 88 TYR A O 1
ATOM 713 N N . ILE A 1 89 ? 12.949 1.325 -14.712 1.00 94.62 89 ILE A N 1
ATOM 714 C CA . ILE A 1 89 ? 14.124 0.993 -15.535 1.00 94.62 89 ILE A CA 1
ATOM 715 C C . ILE A 1 89 ? 13.976 1.569 -16.951 1.00 94.62 89 ILE A C 1
ATOM 717 O O . ILE A 1 89 ? 14.935 2.096 -17.509 1.00 94.62 89 ILE A O 1
ATOM 721 N N . LYS A 1 90 ? 12.770 1.532 -17.533 1.00 94.69 90 LYS A N 1
ATOM 722 C CA . LYS A 1 90 ? 12.483 2.115 -18.856 1.00 94.69 90 LYS A CA 1
ATOM 723 C C . LYS A 1 90 ? 12.661 3.633 -18.916 1.00 94.69 90 LYS A C 1
ATOM 725 O O . LYS A 1 90 ? 12.856 4.149 -20.017 1.00 94.69 90 LYS A O 1
ATOM 730 N N . SER A 1 91 ? 12.581 4.329 -17.781 1.00 95.38 91 SER A N 1
ATOM 731 C CA . SER A 1 91 ? 12.799 5.778 -17.701 1.00 95.38 91 SER A CA 1
ATOM 732 C C . SER A 1 91 ? 14.274 6.189 -17.730 1.00 95.38 91 SER A C 1
ATOM 734 O O . SER A 1 91 ? 14.559 7.375 -17.883 1.00 95.38 91 SER A O 1
ATOM 736 N N . PHE A 1 92 ? 15.210 5.243 -17.605 1.00 96.50 92 PHE A N 1
ATOM 737 C CA . PHE A 1 92 ? 16.638 5.547 -17.638 1.00 96.50 92 PHE A CA 1
ATOM 738 C C . PHE A 1 92 ? 17.120 5.993 -19.020 1.00 96.50 92 PHE A C 1
ATOM 740 O O . PHE A 1 92 ? 16.488 5.734 -20.051 1.00 96.50 92 PHE A O 1
ATOM 747 N N . GLU A 1 93 ? 18.281 6.652 -19.031 1.00 96.62 93 GLU A N 1
ATOM 748 C CA . GLU A 1 93 ? 18.947 7.055 -20.264 1.00 96.62 93 GLU A CA 1
ATOM 749 C C . GLU A 1 93 ? 19.189 5.847 -21.167 1.00 96.62 93 GLU A C 1
ATOM 751 O O . GLU A 1 93 ? 19.600 4.771 -20.728 1.00 96.62 93 GLU A O 1
ATOM 756 N N . LYS A 1 94 ? 18.912 6.026 -22.457 1.00 97.69 94 LYS A N 1
ATOM 757 C CA . LYS A 1 94 ? 19.040 4.966 -23.452 1.00 97.69 94 LYS A CA 1
ATOM 758 C C . LYS A 1 94 ? 20.406 5.027 -24.116 1.00 97.69 94 LYS A C 1
ATOM 760 O O . LYS A 1 94 ? 20.903 6.105 -24.434 1.00 97.69 94 LYS A O 1
ATOM 765 N N . ASN A 1 95 ? 20.988 3.862 -24.385 1.00 96.25 95 ASN A N 1
ATOM 766 C CA . ASN A 1 95 ? 22.180 3.762 -25.220 1.00 96.25 95 ASN A CA 1
ATOM 767 C C . ASN A 1 95 ? 21.855 4.075 -26.699 1.00 96.25 95 ASN A C 1
ATOM 769 O O . ASN A 1 95 ? 20.711 4.334 -27.078 1.00 96.25 95 ASN A O 1
ATOM 773 N N . LYS A 1 96 ? 22.873 3.994 -27.566 1.00 96.75 96 LYS A N 1
ATOM 774 C CA . LYS A 1 96 ? 22.736 4.223 -29.018 1.00 96.75 96 LYS A CA 1
ATOM 775 C C . LYS A 1 96 ? 21.762 3.260 -29.717 1.00 96.75 96 LYS A C 1
ATOM 777 O O . LYS A 1 96 ? 21.298 3.567 -30.807 1.00 96.75 96 LYS A O 1
ATOM 782 N N . GLU A 1 97 ? 21.456 2.125 -29.098 1.00 96.50 97 GLU A N 1
ATOM 783 C CA . GLU A 1 97 ? 20.530 1.100 -29.597 1.00 96.50 97 GLU A CA 1
ATOM 784 C C . GLU A 1 97 ? 19.107 1.286 -29.037 1.00 96.50 97 GLU A C 1
ATOM 786 O O . GLU A 1 97 ? 18.208 0.508 -29.345 1.00 96.50 97 GLU A O 1
ATOM 791 N N . GLY A 1 98 ? 18.875 2.321 -28.218 1.00 95.94 98 GLY A N 1
ATOM 792 C CA . GLY A 1 98 ? 17.572 2.615 -27.621 1.00 95.94 98 GLY A CA 1
ATOM 793 C C . GLY A 1 98 ? 17.244 1.795 -26.368 1.00 95.94 98 GLY A C 1
ATOM 794 O O . GLY A 1 98 ? 16.110 1.863 -25.886 1.00 95.94 98 GLY A O 1
ATOM 795 N N . VAL A 1 99 ? 18.207 1.048 -25.822 1.00 96.44 99 VAL A N 1
ATOM 796 C CA . VAL A 1 99 ? 18.040 0.226 -24.616 1.00 96.44 99 VAL A CA 1
ATOM 797 C C . VAL A 1 99 ? 18.363 1.062 -23.372 1.00 96.44 99 VAL A C 1
ATOM 799 O O . VAL A 1 99 ? 19.438 1.666 -23.335 1.00 96.44 99 VAL A O 1
ATOM 802 N N . PRO A 1 100 ? 17.477 1.117 -22.357 1.00 97.12 100 PRO A N 1
ATOM 803 C CA . PRO A 1 100 ? 17.765 1.798 -21.096 1.00 97.12 100 PRO A CA 1
ATOM 804 C C . PRO A 1 100 ? 19.005 1.219 -20.403 1.00 97.12 100 PRO A C 1
ATOM 806 O O . PRO A 1 100 ? 19.149 -0.000 -20.293 1.00 97.12 100 PRO A O 1
ATOM 809 N N . VAL A 1 101 ? 19.892 2.089 -19.925 1.00 96.56 101 VAL A N 1
ATOM 810 C CA . VAL A 1 101 ? 21.136 1.733 -19.232 1.00 96.56 101 VAL A CA 1
ATOM 811 C C . VAL A 1 101 ? 20.997 2.076 -17.757 1.00 96.56 101 VAL A C 1
ATOM 813 O O . VAL A 1 101 ? 20.579 3.177 -17.415 1.00 96.56 101 VAL A O 1
ATOM 816 N N . ILE A 1 102 ? 21.363 1.142 -16.877 1.00 93.94 102 ILE A N 1
ATOM 817 C CA . ILE A 1 102 ? 21.391 1.394 -15.432 1.00 93.94 102 ILE A CA 1
ATOM 818 C C . ILE A 1 102 ? 22.422 2.502 -15.148 1.00 93.94 102 ILE A C 1
ATOM 820 O O . ILE A 1 102 ? 23.592 2.318 -15.494 1.00 93.94 102 ILE A O 1
ATOM 824 N N . PRO A 1 103 ? 22.020 3.624 -14.523 1.00 92.44 103 PRO A N 1
ATOM 825 C CA . PRO A 1 103 ? 22.921 4.717 -14.180 1.00 92.44 103 PRO A CA 1
ATOM 826 C C . PRO A 1 103 ? 24.134 4.268 -13.357 1.00 92.44 103 PRO A C 1
ATOM 828 O O . PRO A 1 103 ? 24.013 3.439 -12.453 1.00 92.44 103 PRO A O 1
ATOM 831 N N . ASP A 1 104 ? 25.293 4.880 -13.611 1.00 90.69 104 ASP A N 1
ATOM 832 C CA . ASP A 1 104 ? 26.547 4.551 -12.919 1.00 90.69 104 ASP A CA 1
ATOM 833 C C . ASP A 1 104 ? 26.480 4.760 -11.400 1.00 90.69 104 ASP A C 1
ATOM 835 O O . ASP A 1 104 ? 27.215 4.099 -10.669 1.00 90.69 104 ASP A O 1
ATOM 839 N N . ILE A 1 105 ? 25.557 5.598 -10.912 1.00 86.19 105 ILE A N 1
ATOM 840 C CA . ILE A 1 105 ? 25.311 5.785 -9.474 1.00 86.19 105 ILE A CA 1
ATOM 841 C C . ILE A 1 105 ? 25.024 4.459 -8.753 1.00 86.19 105 ILE A C 1
ATOM 843 O O . ILE A 1 105 ? 25.434 4.291 -7.615 1.00 86.19 105 ILE A O 1
ATOM 847 N N . TYR A 1 106 ? 24.419 3.472 -9.425 1.00 87.19 106 TYR A N 1
ATOM 848 C CA . TYR A 1 106 ? 24.121 2.165 -8.832 1.00 87.19 106 TYR A CA 1
ATOM 849 C C . TYR A 1 106 ? 25.328 1.217 -8.771 1.00 87.19 106 TYR A C 1
ATOM 851 O O . TYR A 1 106 ? 25.227 0.138 -8.190 1.00 87.19 106 TYR A O 1
ATOM 859 N N . LYS A 1 107 ? 26.470 1.578 -9.376 1.00 86.44 107 LYS A N 1
ATOM 860 C CA . LYS A 1 107 ? 27.728 0.818 -9.246 1.00 86.44 107 LYS A CA 1
ATOM 861 C C . LYS A 1 107 ? 28.402 1.054 -7.900 1.00 86.44 107 LYS A C 1
ATOM 863 O O . LYS A 1 107 ? 29.229 0.245 -7.480 1.00 86.44 107 LYS A O 1
ATOM 868 N N . HIS A 1 108 ? 28.066 2.159 -7.246 1.00 83.19 108 HIS A N 1
ATOM 869 C CA . HIS A 1 108 ? 28.542 2.490 -5.921 1.00 83.19 108 HIS A CA 1
ATOM 870 C C . HIS A 1 108 ? 27.433 2.176 -4.923 1.00 83.19 108 HIS A C 1
ATOM 872 O O . HIS A 1 108 ? 26.268 2.502 -5.136 1.00 83.19 108 HIS A O 1
ATOM 878 N N . VAL A 1 109 ? 27.790 1.491 -3.840 1.00 73.19 109 VAL A N 1
ATOM 879 C CA . VAL A 1 109 ? 26.891 1.379 -2.696 1.00 73.19 109 VAL A CA 1
ATOM 880 C C . VAL A 1 109 ? 26.940 2.733 -2.008 1.00 73.19 109 VAL A C 1
ATOM 882 O O . VAL A 1 109 ? 27.924 3.037 -1.340 1.00 73.19 109 VAL A O 1
ATOM 885 N N . ASP A 1 110 ? 25.917 3.558 -2.203 1.00 65.62 110 ASP A N 1
ATOM 886 C CA . ASP A 1 110 ? 25.662 4.636 -1.255 1.00 65.62 110 ASP A CA 1
ATOM 887 C C . ASP A 1 110 ? 25.313 3.991 0.092 1.00 65.62 110 ASP A C 1
ATOM 889 O O . ASP A 1 110 ? 24.528 3.034 0.144 1.00 65.62 110 ASP A O 1
ATOM 893 N N . ASP A 1 111 ? 25.923 4.477 1.175 1.00 60.62 111 ASP A N 1
ATOM 894 C CA . ASP A 1 111 ? 25.662 4.012 2.535 1.00 60.62 111 ASP A CA 1
ATOM 895 C C . ASP A 1 111 ? 24.188 4.285 2.899 1.00 60.62 111 ASP A C 1
ATOM 897 O O . ASP A 1 111 ? 23.843 5.284 3.516 1.00 60.62 111 ASP A O 1
ATOM 901 N N . SER A 1 112 ? 23.325 3.320 2.575 1.00 53.41 112 SER A N 1
ATOM 902 C CA . SER A 1 112 ? 21.920 3.174 2.988 1.00 53.41 112 SER A CA 1
ATOM 903 C C . SER A 1 112 ? 20.888 4.085 2.297 1.00 53.41 112 SER A C 1
ATOM 905 O O . SER A 1 112 ? 20.861 5.296 2.462 1.00 53.41 112 SER A O 1
ATOM 907 N N . ILE A 1 113 ? 19.902 3.456 1.642 1.00 59.19 113 ILE A N 1
ATOM 908 C CA . ILE A 1 113 ? 18.685 4.099 1.090 1.00 59.19 113 ILE A CA 1
ATOM 909 C C . ILE A 1 113 ? 17.604 4.336 2.174 1.00 59.19 113 ILE A C 1
ATOM 911 O O . ILE A 1 113 ? 16.514 4.828 1.896 1.00 59.19 113 ILE A O 1
ATOM 915 N N . ILE A 1 114 ? 17.881 4.031 3.444 1.00 47.97 114 ILE A N 1
ATOM 916 C CA . ILE A 1 114 ? 16.976 4.349 4.555 1.00 47.97 114 ILE A CA 1
ATOM 917 C C . ILE A 1 114 ? 17.801 4.962 5.680 1.00 47.97 114 ILE A C 1
ATOM 919 O O . ILE A 1 114 ? 18.516 4.254 6.388 1.00 47.97 114 ILE A O 1
ATOM 923 N N . ASP A 1 115 ? 17.678 6.277 5.838 1.00 43.94 115 ASP A N 1
ATOM 924 C CA . ASP A 1 115 ? 18.152 6.991 7.016 1.00 43.94 115 ASP A CA 1
ATOM 925 C C . ASP A 1 115 ? 17.299 6.545 8.213 1.00 43.94 115 ASP A C 1
ATOM 927 O O . ASP A 1 115 ? 16.141 6.942 8.377 1.00 43.94 115 ASP A O 1
ATOM 931 N N . ILE A 1 116 ? 17.827 5.617 9.011 1.00 47.47 116 ILE A N 1
ATOM 932 C CA . ILE A 1 116 ? 17.233 5.276 10.299 1.00 47.47 116 ILE A CA 1
ATOM 933 C C . ILE A 1 116 ? 17.708 6.369 11.248 1.00 47.47 116 ILE A C 1
ATOM 935 O O . ILE A 1 116 ? 18.856 6.337 11.692 1.00 47.47 116 ILE A O 1
ATOM 939 N N . ALA A 1 117 ? 16.836 7.348 11.501 1.00 43.59 117 ALA A N 1
ATOM 940 C CA . ALA A 1 117 ? 17.107 8.459 12.405 1.00 43.59 117 ALA A CA 1
ATOM 941 C C . ALA A 1 117 ? 17.814 7.962 13.682 1.00 43.59 117 ALA A C 1
ATOM 943 O O . ALA A 1 117 ? 17.291 7.092 14.387 1.00 43.59 117 ALA A O 1
ATOM 944 N N . LYS A 1 118 ? 19.019 8.490 13.927 1.00 41.66 118 LYS A N 1
ATOM 945 C CA . LYS A 1 118 ? 19.788 8.279 15.160 1.00 41.66 118 LYS A CA 1
ATOM 946 C C . LYS A 1 118 ? 19.165 9.009 16.342 1.00 41.66 118 LYS A C 1
ATOM 948 O O . LYS A 1 118 ? 18.707 10.156 16.150 1.00 41.66 118 LYS A O 1
#

Sequence (118 aa):
MRKVQKIEINGKEISFSKKDKTLYSVAANIYLVSFMDRIKKLSYGLLKVVPKDENGKPVANFNHHLVDINAEKEGVQEAKEWVAMIEYIKSFEKNKEGVPVIPDIYKHVDDSIIDIAK

Secondary structure (DSSP, 8-state):
-------EETTEEPP--TT----------HHHHHTGGGHHHHTTTS-----B-TTS-B---GGGSPPBS-TTSSS--B--HHHHHHHHHHTSPB-TTS-B---GGGGS--S-SS----

Radius of gyration: 20.12 Å; chains: 1; bounding box: 46×24×62 Å

Foldseek 3Di:
DDADPFDDDPNHTDDPDPPDPDDDDDDDPPVVVVCLCVCCVVVVNRDHDFDADPVRHGDDDCVVVFDAPDPPDPDRNGDDPVVVVVVVQLPADADPVRHRDDDPVVVDPDPDPDDPDD

pLDDT: mean 86.43, std 11.38, range [41.66, 97.69]